Protein AF-A0A1V9F586-F1 (afdb_monomer_lite)

Structure (mmCIF, N/CA/C/O backbone):
data_AF-A0A1V9F586-F1
#
_entry.id   AF-A0A1V9F586-F1
#
loop_
_atom_site.group_PDB
_atom_site.id
_atom_site.type_symbol
_atom_site.label_atom_id
_atom_site.label_alt_id
_atom_site.label_comp_id
_atom_site.label_asym_id
_atom_site.label_entity_id
_atom_site.label_seq_id
_atom_site.pdbx_PDB_ins_code
_atom_site.Cartn_x
_atom_site.Cartn_y
_atom_site.Cartn_z
_atom_site.occupancy
_atom_site.B_iso_or_equiv
_atom_site.auth_seq_id
_atom_site.auth_comp_id
_atom_site.auth_asym_id
_atom_site.auth_atom_id
_atom_site.pdbx_PDB_model_num
ATOM 1 N N . MET A 1 1 ? 26.522 -19.203 -14.357 1.00 39.53 1 MET A N 1
ATOM 2 C CA . MET A 1 1 ? 26.046 -17.811 -14.491 1.00 39.53 1 MET A CA 1
ATOM 3 C C . MET A 1 1 ? 25.110 -17.562 -13.332 1.00 39.53 1 MET 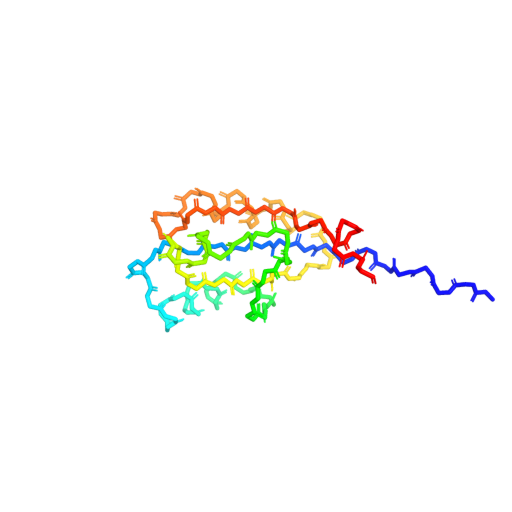A C 1
ATOM 5 O O . MET A 1 1 ? 24.188 -18.338 -13.124 1.00 39.53 1 MET A O 1
ATOM 9 N N . THR A 1 2 ? 25.468 -16.604 -12.496 1.00 39.34 2 THR A N 1
ATOM 10 C CA . THR A 1 2 ? 24.857 -16.303 -11.203 1.00 39.34 2 THR A CA 1
ATOM 11 C C . THR A 1 2 ? 23.459 -15.725 -11.425 1.00 39.34 2 THR A C 1
ATOM 13 O O . THR A 1 2 ? 23.323 -14.742 -12.147 1.00 39.34 2 THR A O 1
ATOM 16 N N . ASN A 1 3 ? 22.429 -16.335 -10.829 1.00 42.03 3 ASN A N 1
ATOM 17 C CA . ASN A 1 3 ? 21.097 -15.735 -10.718 1.00 42.03 3 ASN A CA 1
ATOM 18 C C . ASN A 1 3 ? 21.236 -14.477 -9.858 1.00 42.03 3 ASN A C 1
ATOM 20 O O . ASN A 1 3 ? 21.287 -14.568 -8.634 1.00 42.03 3 ASN A O 1
ATOM 24 N N . ILE A 1 4 ? 21.359 -13.315 -10.494 1.00 46.03 4 ILE A N 1
ATOM 25 C CA . ILE A 1 4 ? 21.214 -12.038 -9.803 1.00 46.03 4 ILE A CA 1
ATOM 26 C C . ILE A 1 4 ? 19.733 -11.968 -9.419 1.00 46.03 4 ILE A C 1
ATOM 28 O O . ILE A 1 4 ? 18.892 -12.054 -10.320 1.00 46.03 4 ILE A O 1
ATOM 32 N N . PRO A 1 5 ? 19.373 -11.891 -8.125 1.00 49.97 5 PRO A N 1
ATOM 33 C CA . PRO A 1 5 ? 17.991 -11.645 -7.762 1.00 49.97 5 PRO A CA 1
ATOM 34 C C . PRO A 1 5 ? 17.617 -10.303 -8.382 1.00 49.97 5 PRO A C 1
ATOM 36 O O . PRO A 1 5 ? 18.218 -9.282 -8.062 1.00 49.97 5 PRO A O 1
ATOM 39 N N . VAL A 1 6 ? 16.677 -10.322 -9.326 1.00 53.12 6 VAL A N 1
ATOM 40 C CA . VAL A 1 6 ? 16.044 -9.100 -9.816 1.00 53.12 6 VAL A CA 1
ATOM 41 C C . VAL A 1 6 ? 15.489 -8.426 -8.571 1.00 53.12 6 VAL A C 1
ATOM 43 O O . VAL A 1 6 ? 14.588 -8.986 -7.940 1.00 53.12 6 VAL A O 1
ATOM 46 N N . GLU A 1 7 ? 16.084 -7.304 -8.160 1.00 60.94 7 GLU A N 1
ATOM 47 C CA . GLU A 1 7 ? 15.537 -6.478 -7.090 1.00 60.94 7 GLU A CA 1
ATOM 48 C C . GLU A 1 7 ? 14.086 -6.207 -7.461 1.00 60.94 7 GLU A C 1
ATOM 50 O O . GLU A 1 7 ? 13.785 -5.544 -8.457 1.00 60.94 7 GLU A O 1
ATOM 55 N N . LYS A 1 8 ? 13.165 -6.831 -6.725 1.00 72.62 8 LYS A N 1
ATOM 56 C CA . LYS A 1 8 ? 11.751 -6.639 -6.992 1.00 72.62 8 LYS A CA 1
ATOM 57 C C . LYS A 1 8 ? 11.446 -5.197 -6.629 1.00 72.62 8 LYS A C 1
ATOM 59 O O . LYS A 1 8 ? 11.705 -4.773 -5.503 1.00 72.62 8 LYS A O 1
ATOM 64 N N . LEU A 1 9 ? 10.894 -4.453 -7.580 1.00 90.25 9 LEU A N 1
ATOM 65 C CA . LEU A 1 9 ? 10.402 -3.112 -7.321 1.00 90.25 9 LEU A CA 1
ATOM 66 C C . LEU A 1 9 ? 9.182 -3.261 -6.421 1.00 90.25 9 LEU A C 1
ATOM 68 O O . LEU A 1 9 ? 8.105 -3.634 -6.878 1.00 90.25 9 LEU A O 1
ATOM 72 N N . GLU A 1 10 ? 9.378 -3.054 -5.125 1.00 93.25 10 GLU A N 1
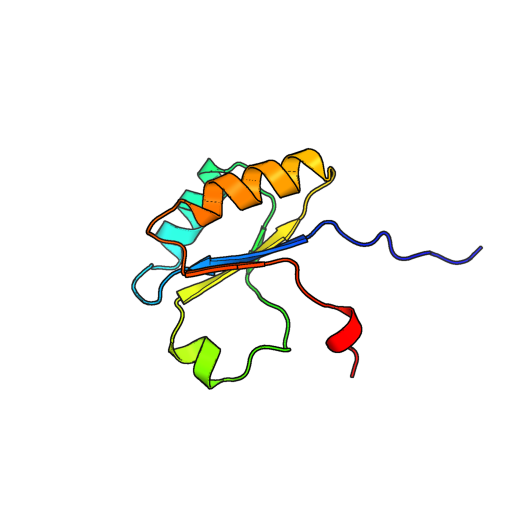ATOM 73 C CA . GLU A 1 10 ? 8.341 -3.262 -4.124 1.00 93.25 10 GLU A CA 1
ATOM 74 C C . GLU A 1 10 ? 8.101 -2.006 -3.290 1.00 93.25 10 GLU A C 1
ATOM 76 O O . GLU A 1 10 ? 8.989 -1.171 -3.099 1.00 93.25 10 GLU A O 1
ATOM 81 N N . LEU A 1 11 ? 6.872 -1.885 -2.794 1.00 94.50 11 LEU A N 1
ATOM 82 C CA . LEU A 1 11 ? 6.486 -0.927 -1.763 1.00 94.50 11 LEU A CA 1
ATOM 83 C C . LEU A 1 11 ? 5.732 -1.664 -0.671 1.00 94.50 11 LEU A C 1
ATOM 85 O O . LEU A 1 11 ? 4.939 -2.556 -0.956 1.00 94.50 11 LEU A O 1
ATOM 89 N N . VAL A 1 12 ? 5.936 -1.255 0.571 1.00 95.06 12 VAL A N 1
ATOM 90 C CA . VAL A 1 12 ? 5.051 -1.609 1.672 1.00 95.06 12 VAL A CA 1
ATOM 91 C C . VAL A 1 12 ? 4.065 -0.473 1.852 1.00 95.06 12 VAL A C 1
ATOM 93 O O . VAL A 1 12 ? 4.454 0.688 1.973 1.00 95.06 12 VAL A O 1
ATOM 96 N N . VAL A 1 13 ? 2.788 -0.823 1.877 1.00 96.19 13 VAL A N 1
ATOM 97 C CA . VAL A 1 13 ? 1.693 0.084 2.193 1.00 96.19 13 VAL A CA 1
ATOM 98 C C . VAL A 1 13 ? 1.112 -0.336 3.528 1.00 96.19 13 VAL A C 1
ATOM 100 O O . VAL A 1 13 ? 0.717 -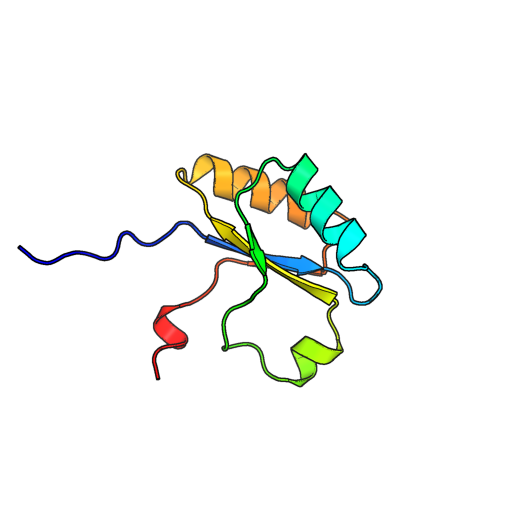1.491 3.716 1.00 96.19 13 VAL A O 1
ATOM 103 N N . VAL A 1 14 ? 1.059 0.613 4.456 1.00 96.50 14 VAL A N 1
ATOM 104 C CA . VAL A 1 14 ? 0.520 0.401 5.793 1.00 96.50 14 VAL A CA 1
ATOM 105 C C . VAL A 1 14 ? -0.705 1.272 5.974 1.00 96.50 14 VAL A C 1
ATOM 107 O O . VAL A 1 14 ? -0.635 2.497 5.908 1.00 96.50 14 VAL A O 1
ATOM 110 N N . PHE A 1 15 ? -1.837 0.629 6.229 1.00 97.12 15 PHE A N 1
ATOM 111 C CA . PHE A 1 15 ? -3.097 1.309 6.484 1.00 97.12 15 PHE A CA 1
ATOM 112 C C . PHE A 1 15 ? -3.176 1.794 7.935 1.00 97.12 15 PHE A C 1
ATOM 114 O O . PHE A 1 15 ? -2.511 1.273 8.840 1.00 97.12 15 PHE A O 1
ATOM 121 N N . LYS A 1 16 ? -4.015 2.800 8.186 1.00 96.56 16 LYS A N 1
ATOM 122 C CA . LYS A 1 16 ? -4.343 3.247 9.544 1.00 96.56 16 LYS A CA 1
ATOM 123 C C . LYS A 1 16 ? -5.061 2.139 10.317 1.00 96.56 16 LYS A C 1
ATOM 125 O O . LYS A 1 16 ? -5.756 1.302 9.753 1.00 96.56 16 LYS A O 1
ATOM 130 N N . LYS A 1 17 ? -4.900 2.143 11.643 1.00 95.56 17 LYS A N 1
ATOM 131 C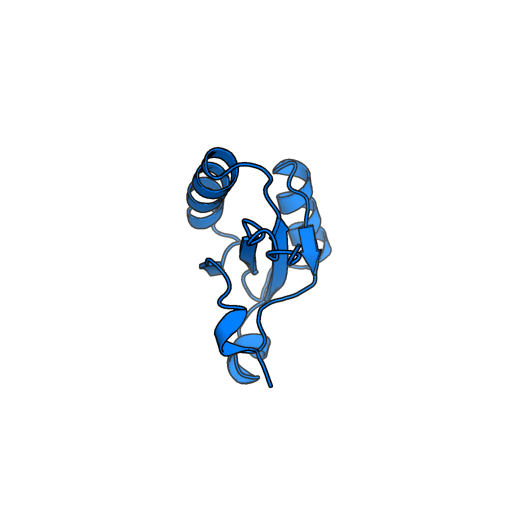 CA . LYS A 1 17 ? -5.392 1.083 12.542 1.00 95.56 17 LYS A CA 1
ATOM 132 C C . LYS A 1 17 ? -6.901 0.828 12.463 1.00 95.56 17 LYS A C 1
ATOM 134 O O . LYS A 1 17 ? -7.340 -0.285 12.720 1.00 95.56 17 LYS A O 1
ATOM 139 N N . ASN A 1 18 ? -7.682 1.855 12.156 1.00 95.69 18 ASN A N 1
ATOM 140 C CA . ASN A 1 18 ? -9.136 1.779 12.046 1.00 95.69 18 ASN A CA 1
ATOM 141 C C . ASN A 1 18 ? -9.625 1.269 10.681 1.00 95.69 18 ASN A C 1
ATOM 143 O O . ASN A 1 18 ? -10.832 1.173 10.486 1.00 95.69 18 ASN A O 1
ATOM 147 N N . ILE A 1 19 ? -8.724 0.981 9.740 1.00 97.12 19 ILE A N 1
ATOM 148 C CA . ILE A 1 19 ? -9.087 0.439 8.433 1.00 97.12 19 ILE A CA 1
ATOM 149 C C . ILE A 1 19 ? -9.159 -1.081 8.524 1.00 97.12 19 ILE A C 1
ATOM 151 O O . ILE A 1 19 ? -8.200 -1.744 8.923 1.00 97.12 19 ILE A O 1
ATOM 155 N N . GLU A 1 20 ? -10.306 -1.630 8.142 1.00 95.56 20 GLU A N 1
ATOM 156 C CA . GLU A 1 20 ? -10.516 -3.070 8.075 1.00 95.56 20 GLU A CA 1
ATOM 157 C C . GLU A 1 20 ? -9.820 -3.690 6.860 1.00 95.56 20 GLU A C 1
ATOM 159 O O . GLU A 1 20 ? -9.606 -3.040 5.835 1.00 95.56 20 GLU A O 1
ATOM 164 N N . LEU A 1 21 ? -9.496 -4.983 6.957 1.00 94.56 21 LEU A N 1
ATOM 165 C CA . LEU A 1 21 ? -8.807 -5.715 5.892 1.00 94.56 21 LEU A CA 1
ATOM 166 C C . LEU A 1 21 ? -9.582 -5.697 4.566 1.00 94.56 21 LEU A C 1
ATOM 168 O O . LEU A 1 21 ? -8.963 -5.595 3.512 1.00 94.56 21 LEU A O 1
ATOM 172 N N . VAL A 1 22 ? -10.915 -5.788 4.619 1.00 95.75 22 VAL A N 1
ATOM 173 C CA . VAL A 1 22 ? -11.774 -5.769 3.424 1.00 95.75 22 VAL A CA 1
ATOM 174 C C . VAL A 1 22 ? -11.671 -4.432 2.686 1.00 95.75 22 VAL A C 1
ATOM 176 O O . VAL A 1 22 ? -11.352 -4.422 1.502 1.00 95.75 22 VAL A O 1
ATOM 179 N N . ASN A 1 23 ? -11.777 -3.314 3.408 1.00 95.75 23 ASN A N 1
ATOM 180 C CA . ASN A 1 23 ? -11.647 -1.972 2.836 1.00 95.75 23 ASN A CA 1
ATOM 181 C C . ASN A 1 23 ? -10.239 -1.740 2.274 1.00 95.75 23 ASN A C 1
ATOM 183 O O . ASN A 1 23 ? -10.075 -1.161 1.203 1.00 95.75 23 ASN A O 1
ATOM 187 N N . ALA A 1 24 ? -9.206 -2.218 2.978 1.00 95.81 24 ALA A N 1
ATOM 188 C CA . ALA A 1 24 ? -7.836 -2.142 2.485 1.00 95.81 24 ALA A CA 1
ATOM 189 C C . ALA A 1 24 ? -7.669 -2.896 1.155 1.00 95.81 24 ALA A C 1
ATOM 191 O O . ALA A 1 24 ? -7.058 -2.365 0.230 1.00 95.81 24 ALA A O 1
ATOM 192 N N . LYS A 1 25 ? -8.246 -4.099 1.029 1.00 94.62 25 LYS A N 1
ATOM 193 C CA . LYS A 1 25 ? -8.219 -4.876 -0.220 1.00 94.62 25 LYS A CA 1
ATOM 194 C C . LYS A 1 25 ? -8.949 -4.162 -1.351 1.00 94.62 25 LYS A C 1
ATOM 196 O O . LYS A 1 25 ? -8.375 -4.030 -2.421 1.00 94.62 25 LYS A O 1
ATOM 201 N N . GLU A 1 26 ? -10.130 -3.603 -1.098 1.00 94.69 26 GLU A N 1
ATOM 202 C 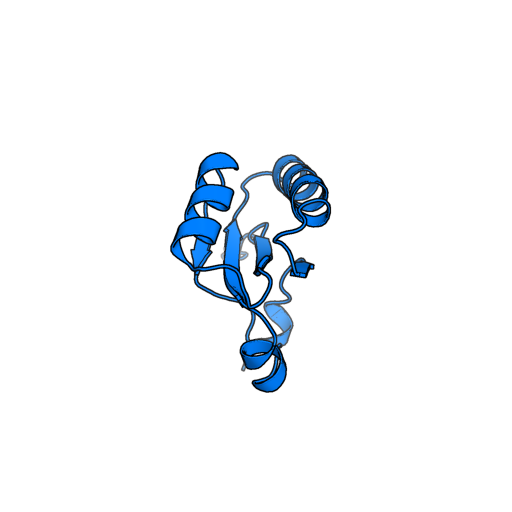CA . GLU A 1 26 ? -10.867 -2.830 -2.107 1.00 94.69 26 GLU A CA 1
ATOM 203 C C . GLU A 1 26 ? -10.066 -1.625 -2.629 1.00 94.69 26 GLU A C 1
ATOM 205 O O . GLU A 1 26 ? -10.042 -1.360 -3.832 1.00 94.69 26 GLU A O 1
ATOM 210 N N . ILE A 1 27 ? -9.361 -0.905 -1.748 1.00 93.75 27 ILE A N 1
ATOM 211 C CA . ILE A 1 27 ? -8.486 0.212 -2.144 1.00 93.75 27 ILE A CA 1
ATOM 212 C C . ILE A 1 27 ? -7.347 -0.280 -3.052 1.00 93.75 27 ILE A C 1
ATOM 214 O O . ILE A 1 27 ? -7.054 0.349 -4.073 1.00 93.75 27 ILE A O 1
ATOM 218 N N . LEU A 1 28 ? -6.721 -1.409 -2.710 1.00 92.88 28 LEU A N 1
ATOM 219 C CA . LEU A 1 28 ? -5.640 -2.003 -3.503 1.00 92.88 28 LEU A CA 1
ATOM 220 C C . LEU A 1 28 ? -6.138 -2.534 -4.855 1.00 92.88 28 LEU A C 1
ATOM 222 O O . LEU A 1 28 ? -5.512 -2.267 -5.884 1.00 92.88 28 LEU A O 1
ATOM 226 N N . ASP A 1 29 ? -7.286 -3.206 -4.876 1.00 91.56 29 ASP A N 1
ATOM 227 C CA . ASP A 1 29 ? -7.905 -3.749 -6.087 1.00 91.56 29 ASP A CA 1
ATOM 228 C C . ASP A 1 29 ? -8.270 -2.627 -7.071 1.00 91.56 29 ASP A C 1
ATOM 230 O O . ASP A 1 29 ? -7.977 -2.716 -8.268 1.00 91.56 29 ASP A O 1
ATOM 234 N N . ASN A 1 30 ? -8.803 -1.509 -6.566 1.00 89.38 30 ASN A N 1
ATOM 235 C CA . ASN A 1 30 ? -9.069 -0.308 -7.364 1.00 89.38 30 ASN A CA 1
ATOM 236 C C . ASN A 1 30 ? -7.787 0.317 -7.940 1.00 89.38 30 ASN A C 1
ATOM 238 O O . ASN A 1 30 ? -7.799 0.866 -9.045 1.00 89.38 30 ASN A O 1
ATOM 242 N N . GLY A 1 31 ? -6.667 0.203 -7.222 1.00 81.62 31 GLY A N 1
ATOM 243 C CA . GLY A 1 31 ? -5.341 0.606 -7.693 1.00 81.62 31 GLY A CA 1
ATOM 244 C C . GLY A 1 31 ? -4.764 -0.292 -8.794 1.00 81.62 31 GLY A C 1
ATOM 245 O O . GLY A 1 31 ? -3.774 0.096 -9.420 1.00 81.62 31 GLY A O 1
ATOM 246 N N . LYS A 1 32 ? -5.379 -1.459 -9.056 1.00 86.00 32 LYS A N 1
ATOM 247 C CA . LYS A 1 32 ? -4.910 -2.497 -9.994 1.00 86.00 32 LYS A CA 1
ATOM 248 C C . LYS A 1 32 ? -3.467 -2.931 -9.722 1.00 86.00 32 LYS A C 1
ATOM 250 O O . LYS A 1 32 ? -2.685 -3.132 -10.651 1.00 86.00 32 LYS A O 1
ATOM 255 N N . VAL A 1 33 ? -3.104 -3.041 -8.446 1.00 85.12 33 VAL A N 1
ATOM 256 C CA . VAL A 1 33 ? -1.751 -3.411 -8.014 1.00 85.12 33 VAL A CA 1
ATOM 257 C C . VAL A 1 33 ? -1.686 -4.879 -7.612 1.00 85.12 33 VAL A C 1
ATOM 259 O O . VAL A 1 33 ? -2.566 -5.393 -6.927 1.00 85.12 33 VAL A O 1
ATOM 262 N N . ILE A 1 34 ? -0.611 -5.560 -8.007 1.00 90.50 34 ILE A N 1
ATOM 263 C CA . ILE A 1 34 ? -0.316 -6.900 -7.497 1.00 90.50 34 ILE A CA 1
ATOM 264 C C . ILE A 1 34 ? 0.200 -6.734 -6.071 1.00 90.50 34 ILE A C 1
ATOM 266 O O . ILE A 1 34 ? 1.204 -6.053 -5.849 1.00 90.50 34 ILE A O 1
ATOM 270 N N . CYS A 1 35 ? -0.476 -7.351 -5.105 1.00 93.75 35 CYS A N 1
ATOM 271 C CA . CYS A 1 35 ? -0.111 -7.236 -3.701 1.00 93.75 35 CYS A CA 1
ATOM 272 C C . CYS A 1 35 ? -0.202 -8.568 -2.948 1.00 93.75 35 CYS A C 1
ATOM 274 O O . CYS A 1 35 ? -0.876 -9.510 -3.365 1.00 93.75 35 CYS A O 1
ATOM 276 N N . ARG A 1 36 ? 0.505 -8.635 -1.818 1.00 94.12 36 ARG A N 1
ATOM 277 C CA . ARG A 1 36 ? 0.428 -9.716 -0.827 1.00 94.12 36 ARG A CA 1
ATOM 278 C C . ARG A 1 36 ? 0.414 -9.129 0.577 1.00 94.12 36 ARG A C 1
ATOM 280 O O . ARG A 1 36 ? 1.025 -8.090 0.807 1.00 94.12 36 ARG A O 1
ATOM 287 N N . GLU A 1 37 ? -0.254 -9.787 1.514 1.00 94.06 37 GLU A N 1
ATOM 288 C CA . GLU A 1 37 ? -0.239 -9.367 2.920 1.00 94.06 37 GLU A CA 1
ATOM 289 C C . GLU A 1 37 ? 1.176 -9.509 3.506 1.00 94.06 37 GLU A C 1
ATOM 291 O O . GLU A 1 37 ? 1.846 -10.522 3.293 1.00 94.06 37 GLU A O 1
ATOM 296 N N . GLY A 1 38 ? 1.644 -8.486 4.224 1.00 90.81 38 GLY A N 1
ATOM 297 C CA . GLY A 1 38 ? 2.964 -8.493 4.855 1.00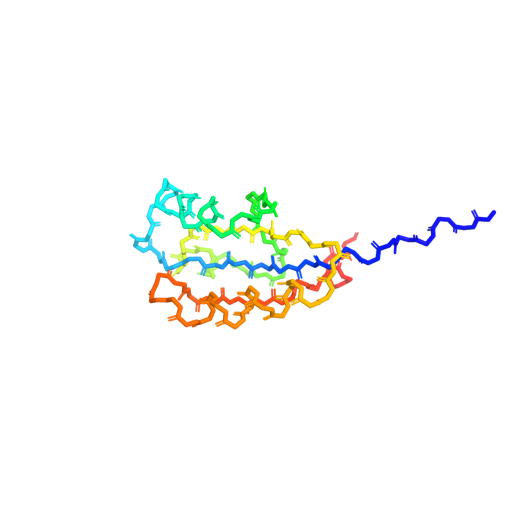 90.81 38 GLY A CA 1
ATOM 298 C C . GLY A 1 38 ? 3.632 -7.122 4.957 1.00 90.81 38 GLY A C 1
ATOM 299 O O . GLY A 1 38 ? 3.120 -6.110 4.486 1.00 90.81 38 GLY A O 1
ATOM 300 N N . MET A 1 39 ? 4.796 -7.116 5.601 1.00 89.00 39 MET A N 1
ATOM 301 C CA . MET A 1 39 ? 5.753 -6.009 5.684 1.00 89.00 39 MET A CA 1
ATOM 302 C C . MET A 1 39 ? 7.152 -6.600 5.916 1.00 89.00 39 MET A C 1
ATOM 304 O O . MET A 1 39 ? 7.272 -7.791 6.211 1.00 89.00 39 MET A O 1
ATOM 308 N N . ASP A 1 40 ? 8.198 -5.788 5.817 1.00 82.69 40 ASP A N 1
ATOM 309 C CA . ASP A 1 40 ? 9.530 -6.172 6.284 1.00 82.69 40 ASP A CA 1
ATOM 310 C C . ASP A 1 40 ? 9.549 -6.387 7.810 1.00 82.69 40 ASP A C 1
ATOM 312 O O . ASP A 1 40 ? 8.817 -5.748 8.572 1.00 82.69 40 ASP A O 1
ATOM 316 N N . SER A 1 41 ? 10.395 -7.305 8.278 1.00 79.44 41 SER A N 1
ATOM 317 C CA . SER A 1 41 ? 10.512 -7.647 9.703 1.00 79.44 41 SER A CA 1
ATOM 318 C C . SER A 1 41 ? 11.233 -6.578 10.531 1.00 79.44 41 SER A C 1
ATOM 320 O O . SER A 1 41 ? 11.244 -6.670 11.760 1.00 79.44 41 SER A O 1
ATOM 322 N N . GLY A 1 42 ? 11.784 -5.536 9.896 1.00 76.38 42 GLY A N 1
ATOM 323 C CA . GLY A 1 42 ? 12.486 -4.443 10.569 1.00 76.38 42 GLY A CA 1
ATOM 324 C C . GLY A 1 42 ? 11.593 -3.604 11.490 1.00 76.38 42 GLY A C 1
ATOM 325 O O . GLY A 1 42 ? 12.084 -2.880 12.360 1.00 76.38 42 GLY A O 1
ATOM 326 N N . ARG A 1 43 ? 10.265 -3.706 11.350 1.00 77.25 43 ARG A N 1
ATOM 327 C CA . ARG A 1 43 ? 9.298 -2.984 12.184 1.00 77.25 43 ARG A CA 1
ATOM 328 C C . ARG A 1 43 ? 8.891 -3.814 13.412 1.00 77.25 43 ARG A C 1
ATOM 330 O O . ARG A 1 43 ? 8.253 -4.857 13.311 1.00 77.25 43 ARG A O 1
ATOM 337 N N . GLY A 1 44 ? 9.223 -3.322 14.609 1.00 79.75 44 GLY A N 1
ATOM 338 C CA . GLY A 1 44 ? 8.956 -4.016 15.878 1.00 79.75 44 GLY A CA 1
ATOM 339 C C . GLY A 1 44 ? 7.469 -4.153 16.264 1.00 79.75 44 GLY A C 1
ATOM 340 O O . GLY A 1 44 ? 6.589 -3.484 15.728 1.00 79.75 44 GLY A O 1
ATOM 341 N N . LYS A 1 45 ? 7.171 -4.974 17.285 1.00 81.19 45 LYS A N 1
ATOM 342 C CA . LYS A 1 45 ? 5.791 -5.301 17.728 1.00 81.19 45 LYS A CA 1
ATOM 343 C C . LYS A 1 45 ? 4.906 -4.083 18.026 1.00 81.19 45 LYS A C 1
ATOM 345 O O . LYS A 1 45 ? 3.717 -4.098 17.724 1.00 81.19 45 LYS A O 1
ATOM 350 N N . LEU A 1 46 ? 5.464 -3.020 18.612 1.00 84.81 46 LEU A N 1
ATOM 351 C CA . LEU A 1 46 ? 4.705 -1.804 18.933 1.00 84.81 46 LEU A CA 1
ATOM 352 C C . LEU A 1 46 ? 4.132 -1.135 17.677 1.00 84.81 46 LEU A C 1
ATOM 354 O O . LEU A 1 46 ? 3.010 -0.633 17.703 1.00 84.81 46 LEU A O 1
ATOM 358 N N . TYR A 1 47 ? 4.893 -1.157 16.584 1.00 85.88 47 TYR A N 1
ATOM 359 C CA . TYR A 1 47 ? 4.463 -0.632 15.297 1.00 85.88 47 TYR A CA 1
ATOM 360 C C . TYR A 1 47 ? 3.257 -1.417 14.768 1.00 85.88 47 TYR A C 1
ATOM 362 O O . TYR A 1 47 ? 2.256 -0.821 14.371 1.00 85.88 47 TYR A O 1
ATOM 370 N N . TYR A 1 48 ? 3.292 -2.749 14.880 1.00 83.56 48 TYR A N 1
ATOM 371 C CA . TYR A 1 48 ? 2.179 -3.615 14.491 1.00 83.56 48 TYR A CA 1
ATOM 372 C C . TYR A 1 48 ? 0.878 -3.272 15.237 1.00 83.56 48 TYR A C 1
ATOM 374 O O . TYR A 1 48 ? -0.163 -3.141 14.606 1.00 83.56 48 TYR A O 1
ATOM 382 N N . TYR A 1 49 ? 0.935 -3.028 16.553 1.00 86.00 49 TYR A N 1
ATOM 383 C CA . TYR A 1 49 ? -0.251 -2.688 17.359 1.00 86.00 49 TYR A CA 1
ATOM 384 C C . TYR A 1 49 ? -0.820 -1.281 17.124 1.00 86.00 49 TYR A C 1
ATOM 386 O O . TYR A 1 49 ? -1.958 -0.998 17.521 1.00 86.00 49 TYR A O 1
ATOM 394 N N . ARG A 1 50 ? -0.028 -0.373 16.545 1.00 92.12 50 ARG A N 1
ATOM 395 C CA . ARG A 1 50 ? -0.418 1.023 16.277 1.00 92.12 50 ARG A CA 1
ATOM 396 C C . ARG A 1 50 ? -0.943 1.244 14.861 1.00 92.12 50 ARG A C 1
ATOM 398 O O . ARG A 1 50 ? -1.483 2.310 14.588 1.00 92.12 50 ARG A O 1
ATOM 405 N N . THR A 1 51 ? -0.816 0.250 13.992 1.00 95.19 51 THR A N 1
ATOM 406 C CA . THR A 1 51 ? -1.136 0.339 12.565 1.00 95.19 51 THR A CA 1
ATOM 407 C C . THR A 1 51 ? -2.182 -0.697 12.169 1.00 95.19 51 THR A C 1
ATOM 409 O O . THR A 1 51 ? -2.538 -1.569 12.959 1.00 95.19 51 THR A O 1
ATOM 412 N N . GLY A 1 52 ? -2.721 -0.557 10.962 1.00 95.19 52 GLY A N 1
ATOM 413 C CA . GLY A 1 52 ? -3.726 -1.448 10.398 1.00 95.19 52 GLY A CA 1
ATOM 414 C C . GLY A 1 52 ? -3.121 -2.541 9.512 1.00 95.19 52 GLY A C 1
ATOM 415 O O . GLY A 1 52 ? -1.952 -2.918 9.696 1.00 95.19 52 GLY A O 1
ATOM 416 N N . PRO A 1 53 ? -3.918 -3.052 8.557 1.00 96.69 53 PRO A N 1
ATOM 417 C CA . PRO A 1 53 ? -3.479 -3.978 7.519 1.00 96.69 53 PRO A CA 1
ATOM 418 C C . PRO A 1 53 ? -2.240 -3.484 6.766 1.00 96.69 53 PRO A C 1
ATOM 420 O O . PRO A 1 53 ? -2.016 -2.280 6.628 1.00 96.69 53 PRO A O 1
ATOM 423 N N . LYS A 1 54 ? -1.421 -4.425 6.291 1.00 96.00 54 LYS A N 1
ATOM 424 C CA . LYS A 1 54 ? -0.140 -4.139 5.634 1.00 96.00 54 LYS A CA 1
ATOM 425 C C . LYS A 1 54 ? 0.031 -5.031 4.430 1.00 96.00 54 LYS A C 1
ATOM 427 O O . LYS A 1 54 ? -0.250 -6.229 4.510 1.00 96.00 54 LYS A O 1
ATOM 432 N N . PHE A 1 55 ? 0.504 -4.440 3.348 1.00 96.31 55 PHE A N 1
ATOM 433 C CA . PHE A 1 55 ? 0.652 -5.132 2.085 1.00 96.31 55 PHE A CA 1
ATOM 434 C C . PHE A 1 55 ? 1.966 -4.765 1.424 1.00 96.31 55 PHE A C 1
ATOM 436 O O . PHE A 1 55 ? 2.386 -3.611 1.452 1.00 96.31 55 PHE A O 1
ATOM 443 N N . ILE A 1 56 ? 2.573 -5.753 0.782 1.00 95.31 56 ILE A N 1
ATOM 444 C CA . ILE A 1 56 ? 3.705 -5.575 -0.114 1.00 95.31 56 ILE A CA 1
ATOM 445 C C . ILE A 1 56 ? 3.148 -5.551 -1.531 1.00 95.31 56 ILE A C 1
ATOM 447 O O . ILE A 1 56 ? 2.533 -6.522 -1.975 1.00 95.31 56 ILE A O 1
ATOM 451 N N . LEU A 1 57 ? 3.358 -4.442 -2.226 1.00 94.81 57 LEU A N 1
ATOM 452 C CA . LEU A 1 57 ? 3.016 -4.245 -3.623 1.00 94.81 57 LEU A CA 1
ATOM 453 C C . LEU A 1 57 ? 4.244 -4.563 -4.463 1.00 94.81 57 LEU A C 1
ATOM 455 O O . LEU A 1 57 ? 5.349 -4.172 -4.093 1.00 94.81 57 LEU A O 1
ATOM 459 N N . THR A 1 58 ? 4.052 -5.242 -5.588 1.00 93.00 58 THR A N 1
ATOM 460 C CA . THR A 1 58 ? 5.128 -5.576 -6.526 1.00 93.00 58 THR A CA 1
ATOM 461 C C . THR A 1 58 ? 4.854 -4.928 -7.878 1.00 93.00 58 THR A C 1
ATOM 463 O O . THR A 1 58 ? 3.739 -4.993 -8.394 1.00 93.00 58 THR A O 1
ATOM 466 N N . PHE A 1 59 ? 5.888 -4.325 -8.457 1.00 91.06 59 PHE A N 1
ATOM 467 C CA . PHE A 1 59 ? 5.829 -3.591 -9.713 1.00 91.06 59 PHE A CA 1
ATOM 468 C C . PHE A 1 59 ? 6.821 -4.164 -10.723 1.00 91.06 59 PHE A C 1
ATOM 470 O O . PHE A 1 59 ? 7.910 -4.612 -10.369 1.00 91.06 59 PHE A O 1
ATOM 477 N N . GLU A 1 60 ? 6.457 -4.105 -12.001 1.00 89.50 60 GLU A N 1
ATOM 478 C CA . GLU A 1 60 ? 7.368 -4.434 -13.106 1.00 89.50 60 GLU A CA 1
ATOM 479 C C . GLU A 1 60 ? 8.181 -3.217 -13.567 1.00 89.50 60 GLU A C 1
ATOM 481 O O . GLU A 1 60 ? 9.235 -3.363 -14.181 1.00 89.50 60 GLU A O 1
ATOM 486 N N . LYS A 1 61 ? 7.683 -2.003 -13.293 1.00 90.38 61 LYS A N 1
ATOM 487 C CA . LYS A 1 61 ? 8.252 -0.740 -13.776 1.00 90.38 61 LYS A CA 1
ATOM 488 C C . LYS A 1 61 ? 8.369 0.272 -12.646 1.00 90.38 61 LYS A C 1
ATOM 490 O O . LYS A 1 61 ? 7.420 0.491 -11.895 1.00 90.38 61 LYS A O 1
ATOM 495 N N . GLU A 1 62 ? 9.498 0.975 -12.604 1.00 89.75 62 GLU A N 1
ATOM 496 C CA . GLU A 1 62 ? 9.743 2.028 -11.609 1.00 89.75 62 GLU A CA 1
ATOM 497 C C . GLU A 1 62 ? 8.736 3.180 -11.740 1.00 89.75 62 GLU A C 1
ATOM 499 O O . GLU A 1 62 ? 8.283 3.728 -10.742 1.00 89.75 62 GLU A O 1
ATOM 504 N N . ALA A 1 63 ? 8.302 3.501 -12.962 1.00 90.88 63 ALA A N 1
ATOM 505 C CA . ALA A 1 63 ? 7.283 4.524 -13.190 1.00 90.88 63 ALA A CA 1
ATOM 506 C C . ALA A 1 63 ? 5.943 4.190 -12.504 1.00 90.88 63 ALA A C 1
ATOM 508 O O . ALA A 1 63 ? 5.307 5.077 -11.933 1.00 90.88 63 ALA A O 1
ATOM 509 N N . ASP A 1 64 ? 5.529 2.917 -12.516 1.00 91.38 64 ASP A N 1
ATOM 510 C CA . ASP A 1 64 ? 4.300 2.477 -11.849 1.00 91.38 64 ASP A CA 1
ATOM 511 C C . ASP A 1 64 ? 4.446 2.530 -10.328 1.00 91.38 64 ASP A C 1
ATOM 513 O O . ASP A 1 64 ? 3.539 3.003 -9.642 1.00 91.38 64 ASP A O 1
ATOM 517 N N . LYS A 1 65 ? 5.615 2.130 -9.814 1.00 92.81 65 LYS A N 1
ATOM 518 C CA . LYS A 1 65 ? 5.960 2.254 -8.396 1.00 92.81 65 LYS A CA 1
ATOM 519 C C . LYS A 1 65 ? 5.855 3.708 -7.924 1.00 92.81 65 LYS A C 1
ATOM 521 O O . LYS A 1 65 ? 5.165 3.975 -6.946 1.00 92.81 65 LYS A O 1
ATOM 526 N N . GLN A 1 66 ? 6.488 4.647 -8.631 1.00 92.19 66 GLN A N 1
ATOM 527 C CA . GLN A 1 66 ? 6.476 6.070 -8.267 1.00 92.19 66 GLN A CA 1
ATOM 528 C C . GLN A 1 66 ? 5.071 6.676 -8.347 1.00 92.19 66 GLN A C 1
ATOM 530 O O . GLN A 1 66 ? 4.651 7.394 -7.443 1.00 92.19 66 GLN A O 1
ATOM 535 N N . ARG A 1 67 ? 4.298 6.330 -9.385 1.00 93.00 67 ARG A N 1
ATOM 536 C CA . ARG A 1 67 ? 2.903 6.773 -9.512 1.00 93.00 67 ARG A CA 1
ATOM 537 C C . ARG A 1 67 ? 2.051 6.305 -8.331 1.00 93.00 67 ARG A C 1
ATOM 539 O O . ARG A 1 67 ? 1.284 7.096 -7.786 1.00 93.00 67 ARG A O 1
ATOM 546 N N . ILE A 1 68 ? 2.171 5.033 -7.949 1.00 93.00 68 ILE A N 1
ATOM 547 C CA . ILE A 1 68 ? 1.404 4.460 -6.837 1.00 93.00 68 ILE A CA 1
ATOM 548 C C . ILE A 1 68 ? 1.866 5.018 -5.493 1.00 93.00 68 ILE A C 1
ATOM 550 O O . ILE A 1 68 ? 1.013 5.314 -4.661 1.00 93.00 68 ILE A O 1
ATOM 554 N N . LEU A 1 69 ? 3.171 5.235 -5.302 1.00 93.12 69 LEU A N 1
ATOM 555 C CA . LEU A 1 69 ? 3.713 5.895 -4.115 1.00 93.12 69 LEU A CA 1
ATOM 556 C C . LEU A 1 69 ? 3.023 7.245 -3.887 1.00 93.12 69 LEU A C 1
ATOM 558 O O . LEU A 1 69 ? 2.371 7.433 -2.864 1.00 93.12 69 LEU A O 1
ATOM 562 N N . THR A 1 70 ? 3.062 8.136 -4.882 1.00 92.31 70 THR A N 1
ATOM 563 C CA . THR A 1 70 ? 2.436 9.462 -4.780 1.00 92.31 70 THR A CA 1
ATOM 564 C C . THR A 1 70 ? 0.921 9.381 -4.597 1.00 92.31 70 THR A C 1
ATOM 566 O O . THR A 1 70 ? 0.348 10.142 -3.820 1.00 92.31 70 THR A O 1
ATOM 569 N N . GLN A 1 71 ? 0.254 8.461 -5.301 1.00 93.06 71 GLN A N 1
ATOM 570 C CA . GLN A 1 71 ? -1.193 8.288 -5.182 1.00 93.06 71 GLN A CA 1
ATOM 571 C C . GLN A 1 71 ? -1.590 7.864 -3.764 1.00 93.06 71 GLN A C 1
ATOM 573 O O . GLN A 1 71 ? -2.561 8.386 -3.225 1.00 93.06 71 GLN A O 1
ATOM 578 N N . PHE A 1 72 ? -0.868 6.914 -3.169 1.00 94.06 72 PHE A N 1
ATOM 579 C CA . PHE A 1 72 ? -1.252 6.313 -1.894 1.00 94.06 72 PHE A CA 1
ATOM 580 C C . PHE A 1 72 ? -0.806 7.151 -0.697 1.00 94.06 72 PHE A C 1
ATOM 582 O O . PHE A 1 72 ? -1.522 7.191 0.297 1.00 94.06 72 PHE A O 1
ATOM 589 N N . GLU A 1 73 ? 0.309 7.877 -0.793 1.00 93.00 73 GLU A N 1
ATOM 590 C CA . GLU A 1 73 ? 0.713 8.850 0.233 1.00 93.00 73 GLU A CA 1
ATOM 591 C C . GLU A 1 73 ? -0.341 9.947 0.455 1.00 93.00 73 GLU A C 1
ATOM 593 O O . GLU A 1 73 ? -0.459 10.481 1.556 1.00 93.00 73 GLU A O 1
ATOM 598 N N . ALA A 1 74 ? -1.137 10.261 -0.570 1.00 93.62 74 ALA A N 1
ATOM 599 C CA . ALA A 1 74 ? -2.211 11.245 -0.484 1.00 93.62 74 ALA A CA 1
ATOM 600 C C . ALA A 1 74 ? -3.520 10.695 0.119 1.00 93.62 74 ALA A C 1
ATOM 602 O O . ALA A 1 74 ? -4.429 11.477 0.410 1.00 93.62 74 ALA A O 1
ATOM 603 N N . LEU A 1 75 ? -3.653 9.375 0.292 1.00 94.75 75 LEU A N 1
ATOM 604 C CA . LEU A 1 75 ? -4.897 8.766 0.763 1.00 94.75 75 LEU A CA 1
ATOM 605 C C . LEU A 1 75 ? -5.031 8.876 2.291 1.00 94.75 75 LEU A C 1
ATOM 607 O O . LEU A 1 75 ? -4.128 8.469 3.029 1.00 94.75 75 LEU A O 1
ATOM 611 N N . PRO A 1 76 ? -6.173 9.362 2.812 1.00 96.06 76 PRO A N 1
ATOM 612 C CA . PRO A 1 76 ? -6.375 9.513 4.248 1.00 96.06 76 PRO A CA 1
ATOM 613 C C . PRO A 1 76 ? -6.453 8.177 4.999 1.00 96.06 76 PRO A C 1
ATOM 615 O O . PRO A 1 76 ? -6.333 8.179 6.220 1.00 96.06 76 PRO A O 1
ATOM 618 N N . GLU A 1 77 ? -6.643 7.045 4.330 1.00 96.38 77 GLU A N 1
ATOM 619 C CA . GLU A 1 77 ? -6.653 5.699 4.915 1.00 96.38 77 GLU A CA 1
ATOM 620 C C . GLU A 1 77 ? -5.242 5.158 5.168 1.00 96.38 77 GLU A C 1
ATOM 622 O O . GLU A 1 77 ? -5.058 4.231 5.963 1.00 96.38 77 GLU A O 1
ATOM 627 N N . ILE A 1 78 ? -4.241 5.741 4.511 1.00 96.38 78 ILE A N 1
ATOM 628 C CA . ILE A 1 78 ? -2.862 5.276 4.544 1.00 96.38 78 ILE A CA 1
ATOM 629 C C . ILE A 1 78 ? -2.132 5.930 5.716 1.00 96.38 78 ILE A C 1
ATOM 631 O O . ILE A 1 78 ? -2.262 7.122 5.998 1.00 96.38 78 ILE A O 1
ATOM 635 N N . HIS A 1 79 ? -1.414 5.106 6.473 1.00 95.88 79 HIS A N 1
ATOM 636 C CA . HIS A 1 79 ? -0.542 5.553 7.549 1.00 95.88 79 HIS A CA 1
ATOM 637 C C . HIS A 1 79 ? 0.844 5.895 7.009 1.00 95.88 79 HIS A C 1
ATOM 639 O O . HIS A 1 79 ? 1.373 6.953 7.334 1.00 95.88 79 HIS A O 1
ATOM 645 N N . GLU A 1 80 ? 1.409 5.004 6.193 1.00 95.00 80 GLU A N 1
ATOM 646 C CA . GLU A 1 80 ? 2.675 5.223 5.500 1.00 95.00 80 GLU A CA 1
ATOM 647 C C . GLU A 1 80 ? 2.799 4.331 4.260 1.00 95.00 80 GLU A C 1
ATOM 649 O O . GLU A 1 80 ? 2.181 3.264 4.169 1.00 95.00 80 GLU A O 1
ATOM 654 N N . VAL A 1 81 ? 3.644 4.766 3.328 1.00 94.81 81 VAL A N 1
ATOM 655 C CA . VAL A 1 81 ? 4.121 3.977 2.191 1.00 94.81 81 VAL A CA 1
ATOM 656 C C . VAL A 1 81 ? 5.636 4.100 2.155 1.00 94.81 81 VAL A C 1
ATOM 658 O O . VAL A 1 81 ? 6.169 5.191 2.340 1.00 94.81 81 VAL A O 1
ATOM 661 N N . TYR A 1 82 ? 6.352 2.998 1.959 1.00 92.62 82 TYR A N 1
ATOM 662 C CA . TYR A 1 82 ? 7.813 3.031 1.906 1.00 92.62 82 TYR A CA 1
ATOM 663 C C . TYR A 1 82 ? 8.379 1.886 1.066 1.00 92.62 82 TYR A C 1
ATOM 665 O O . TYR A 1 82 ? 7.715 0.880 0.828 1.00 92.62 82 TYR A O 1
ATOM 673 N N . THR A 1 83 ? 9.623 2.029 0.605 1.00 91.06 83 THR A N 1
ATOM 674 C CA . THR A 1 83 ? 10.349 0.919 -0.034 1.00 91.06 83 THR A CA 1
ATOM 675 C C . THR A 1 83 ? 10.907 0.001 1.062 1.00 91.06 83 THR A C 1
ATOM 677 O O . THR A 1 83 ? 11.634 0.504 1.922 1.00 91.06 83 THR A O 1
ATOM 680 N N . PRO A 1 84 ? 10.575 -1.304 1.081 1.00 88.81 84 PRO A N 1
ATOM 681 C CA . PRO A 1 84 ? 11.104 -2.228 2.080 1.00 88.81 84 PRO A CA 1
ATOM 682 C C . PRO A 1 84 ? 12.614 -2.415 1.922 1.00 88.81 84 PRO A C 1
ATOM 684 O O . PRO A 1 84 ? 13.130 -2.474 0.808 1.00 88.81 84 PRO A O 1
ATOM 687 N N . ASP A 1 85 ? 13.310 -2.559 3.047 1.00 83.94 85 ASP A N 1
ATOM 688 C CA . ASP A 1 85 ? 14.734 -2.890 3.084 1.00 83.94 85 ASP A CA 1
ATOM 689 C C . ASP A 1 85 ? 14.900 -4.383 3.399 1.00 83.94 85 ASP A C 1
ATOM 691 O O . ASP A 1 85 ? 14.966 -4.806 4.557 1.00 83.94 85 ASP A O 1
ATOM 695 N N . TRP A 1 86 ? 14.904 -5.197 2.342 1.00 82.31 86 TRP A N 1
ATOM 696 C CA . TRP A 1 86 ? 15.040 -6.649 2.465 1.00 82.31 86 TRP A CA 1
ATOM 697 C C . TRP A 1 86 ? 16.454 -7.084 2.855 1.00 82.31 86 TRP A C 1
ATOM 699 O O . TRP A 1 86 ? 16.618 -8.152 3.442 1.00 82.31 86 TRP A O 1
ATOM 709 N N . ASP A 1 87 ? 17.469 -6.266 2.573 1.00 71.75 87 ASP A N 1
ATOM 710 C CA . ASP A 1 87 ? 18.859 -6.586 2.899 1.00 71.75 87 ASP A CA 1
ATOM 711 C C . ASP A 1 87 ? 19.139 -6.469 4.397 1.00 71.75 87 ASP A C 1
ATOM 713 O O . ASP A 1 87 ? 19.879 -7.288 4.940 1.00 71.75 87 ASP A O 1
ATOM 717 N N . LYS A 1 88 ? 18.488 -5.528 5.093 1.00 58.62 88 LYS A N 1
ATOM 718 C CA . LYS A 1 88 ? 18.536 -5.442 6.564 1.00 58.62 88 LYS A CA 1
ATOM 719 C C . LYS A 1 88 ? 17.786 -6.564 7.282 1.00 58.62 88 LYS A C 1
ATOM 721 O O . LYS A 1 88 ? 17.960 -6.720 8.487 1.00 58.62 88 LYS A O 1
ATOM 726 N N . CYS A 1 89 ? 16.961 -7.328 6.568 1.00 54.62 89 CYS A N 1
ATOM 727 C CA . CYS A 1 89 ? 16.142 -8.404 7.128 1.00 54.62 89 CYS A CA 1
ATOM 728 C C . CYS A 1 89 ? 16.739 -9.807 6.909 1.00 54.62 89 CYS A C 1
ATOM 730 O O . CYS A 1 89 ? 16.035 -10.799 7.104 1.00 54.62 89 CYS A O 1
ATOM 732 N N . LYS A 1 90 ? 18.009 -9.901 6.492 1.00 49.53 90 LYS A N 1
ATOM 733 C CA . LYS A 1 90 ? 18.753 -11.165 6.424 1.00 49.53 90 LYS A CA 1
ATOM 734 C C . LYS A 1 90 ? 19.279 -11.516 7.818 1.00 49.53 90 LYS A C 1
ATOM 736 O O . LYS A 1 90 ? 20.314 -10.996 8.227 1.00 49.53 90 LYS A O 1
ATOM 741 N N . ASP A 1 91 ? 18.526 -12.348 8.529 1.00 44.44 91 ASP A N 1
ATOM 742 C CA . ASP A 1 91 ? 19.083 -13.254 9.547 1.00 44.44 91 ASP A CA 1
ATOM 743 C C . ASP A 1 91 ? 19.875 -14.372 8.841 1.00 44.44 91 ASP A C 1
ATOM 745 O O . ASP A 1 91 ? 19.373 -14.874 7.802 1.00 44.44 91 ASP A O 1
#

Organism: NCBI:txid550983

Secondary structure (DSSP, 8-state):
--------EEEEEEEETT--HHHHHHHHHHTT-EEEE---TTS-HHHHHHEEEEEEEEES-HHHHHHHHHHHHT-TTEEEEE---SGGG--

Sequence (91 aa):
MTNIPVEKLELVVVFKKNIELVNAKEILDNGKVICREGMDSGRGKLYYYRTGPKFILTFEKEADKQRILTQFEALPEIHEVYTPDWDKCKD

Foldseek 3Di:
DDPDPPPWLKKKWWFFAPDDPVNVVVVVVVLVWDKDWDAQPPDDPVNVNGTHTMIMTTDPDVVSSVVVQVVRVPDPRTPHMGGGDVVVRDD

pLDDT: mean 85.96, std 14.99, range [39.34, 97.12]

Radius of gyration: 13.59 Å; chains: 1; bounding box: 38×29×33 Å